Protein AF-A0A3D3L3N2-F1 (afdb_monomer)

F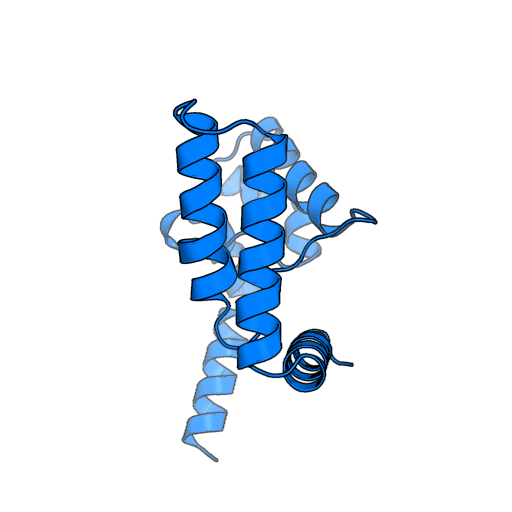oldseek 3Di:
DVVVVVVVVVVCVCPDPVNLLQLCLDVVSVDPDDDPVNLVCLVSNVVSPDDSVRSCVRSVVVVCQVPDPPNDDQQQFPPSCCLPVNQLVVLVVCCVVVVDPPVVSVVSSVVSVVVVCVVCPVVRSVVRRVVVVVD

Solvent-accessible surface area (backbone atoms only — not comparable to full-atom values): 7722 Å² total; per-residue (Å²): 107,73,69,60,52,53,50,49,53,50,53,51,54,55,62,31,72,79,48,35,62,53,42,45,54,39,78,91,66,70,41,68,82,86,51,76,67,61,70,70,42,62,64,63,41,40,76,60,69,40,50,68,68,56,43,52,50,55,44,47,52,52,53,51,49,74,67,37,97,78,58,80,72,82,77,61,35,91,66,38,63,51,48,48,71,45,38,38,48,50,36,52,49,36,33,75,72,63,78,42,51,71,68,56,29,53,51,52,35,51,52,48,43,50,52,56,36,58,77,66,33,56,70,54,43,53,51,43,37,37,48,75,74,75,94

Mean predicted aligned error: 4.19 Å

Secondary structure (DSSP, 8-state):
-HHHHHHHHHHHHHHSHHHHHHHTT-GGG-----SHHHHH-HHHHHHTT--HHHHHHHHHHHHHHHT-TT------STTHHIIIIIIIHHHHHHHHTTSS-HHHHHHHHHHHHHHHHHHH-HHHHHHHHHHHTT-

Sequence (135 aa):
ARVKDAAYDFFSYMAQAKQSNVDVTIGITGMNPYRVSQFEKLSNWTNAGFSKASAENYLGAIKASLNSPNMILDLRVPKNQRYQQVVLDTEVHRFLSGEISKQEAMQRIEDGWEEVTEEMGRDGQLNAYRNTLGY

pLDDT: mean 95.26, std 4.06, range [69.88, 98.81]

Structure (mmCIF, N/CA/C/O backbone):
data_AF-A0A3D3L3N2-F1
#
_entry.id   AF-A0A3D3L3N2-F1
#
loop_
_atom_site.group_PDB
_atom_site.id
_atom_site.type_symbol
_atom_site.label_atom_id
_atom_site.label_alt_id
_atom_site.label_comp_id
_atom_site.label_asym_id
_atom_site.label_entity_id
_atom_site.label_seq_id
_atom_site.pdbx_PDB_ins_code
_atom_site.Cartn_x
_atom_site.Cartn_y
_atom_site.Cartn_z
_atom_site.occupancy
_atom_site.B_iso_or_equiv
_atom_site.auth_seq_id
_atom_site.auth_comp_id
_atom_site.auth_asym_id
_atom_site.auth_atom_id
_atom_site.pdbx_PDB_model_num
ATOM 1 N N . ALA A 1 1 ? -8.575 -22.809 -19.978 1.00 81.00 1 ALA A N 1
ATOM 2 C CA . ALA A 1 1 ? -7.102 -22.882 -19.976 1.00 81.00 1 ALA A CA 1
ATOM 3 C C . ALA A 1 1 ? -6.532 -21.717 -20.778 1.00 81.00 1 ALA A C 1
ATOM 5 O O . ALA A 1 1 ? -6.290 -20.691 -20.168 1.00 81.00 1 ALA A O 1
ATOM 6 N N . ARG A 1 2 ? -6.548 -21.764 -22.119 1.00 92.31 2 ARG A N 1
ATOM 7 C CA . ARG A 1 2 ? -5.904 -20.783 -23.022 1.00 92.31 2 ARG A CA 1
ATOM 8 C C . ARG A 1 2 ? -6.026 -19.287 -22.675 1.00 92.31 2 ARG A C 1
ATOM 10 O O . ARG A 1 2 ? -5.042 -18.572 -22.784 1.00 92.31 2 ARG A O 1
ATOM 17 N N . VAL A 1 3 ? -7.204 -18.799 -22.270 1.00 96.44 3 VAL A N 1
ATOM 18 C CA . VAL A 1 3 ? -7.384 -17.380 -21.881 1.00 96.44 3 VAL A CA 1
ATOM 19 C C . VAL A 1 3 ? -6.680 -17.053 -20.558 1.00 96.44 3 VAL A C 1
ATOM 21 O O . VAL A 1 3 ? -6.085 -15.990 -20.431 1.00 96.44 3 VAL A O 1
ATOM 24 N N . LYS A 1 4 ? -6.719 -17.972 -19.583 1.00 96.94 4 LYS A N 1
ATOM 25 C CA . LYS A 1 4 ? -6.012 -17.818 -18.302 1.00 96.94 4 LYS A CA 1
ATOM 26 C C . LYS A 1 4 ? -4.499 -17.864 -18.510 1.00 96.94 4 LYS A C 1
ATOM 28 O O . LYS A 1 4 ? -3.796 -17.049 -17.927 1.00 96.94 4 LYS A O 1
ATOM 33 N N . ASP A 1 5 ? -4.034 -18.758 -19.379 1.00 97.25 5 ASP A N 1
ATOM 34 C CA . ASP A 1 5 ? -2.611 -18.906 -19.697 1.00 97.25 5 ASP A CA 1
ATOM 35 C C . ASP A 1 5 ? -2.082 -17.641 -20.389 1.00 97.25 5 ASP A C 1
ATOM 37 O O . ASP A 1 5 ? -1.110 -17.049 -19.936 1.00 97.25 5 ASP A O 1
ATOM 41 N N . ALA A 1 6 ? -2.804 -17.131 -21.394 1.00 97.94 6 ALA A N 1
ATOM 42 C CA . ALA A 1 6 ? -2.445 -15.878 -22.059 1.00 97.94 6 ALA A CA 1
ATOM 43 C C . ALA A 1 6 ? -2.437 -14.669 -21.103 1.00 97.94 6 ALA A C 1
ATOM 45 O O . ALA A 1 6 ? -1.575 -13.799 -21.215 1.00 97.94 6 ALA A O 1
ATOM 46 N N . ALA A 1 7 ? -3.378 -14.606 -20.153 1.00 97.69 7 ALA A N 1
ATOM 47 C CA . ALA A 1 7 ? -3.396 -13.553 -19.138 1.00 97.69 7 ALA A CA 1
ATOM 48 C C . ALA A 1 7 ? -2.182 -13.648 -18.201 1.00 97.69 7 ALA A C 1
ATOM 50 O O . ALA A 1 7 ? -1.542 -12.635 -17.920 1.00 97.69 7 ALA A O 1
ATOM 51 N N . TYR A 1 8 ? -1.837 -14.859 -17.753 1.00 97.19 8 TYR A N 1
ATOM 52 C CA . TYR A 1 8 ? -0.646 -15.086 -16.940 1.00 97.19 8 TYR A CA 1
ATOM 53 C C . TYR A 1 8 ? 0.633 -14.701 -17.690 1.00 97.19 8 TYR A C 1
ATOM 55 O O . TYR A 1 8 ? 1.459 -13.973 -17.142 1.00 97.19 8 TYR A O 1
ATOM 63 N N . ASP A 1 9 ? 0.770 -15.118 -18.950 1.00 97.81 9 ASP A N 1
ATOM 64 C CA . ASP A 1 9 ? 1.926 -14.789 -19.787 1.00 97.81 9 ASP A CA 1
ATOM 65 C C . ASP A 1 9 ? 2.089 -13.276 -19.947 1.00 97.81 9 ASP A C 1
ATOM 67 O O . ASP A 1 9 ? 3.196 -12.748 -19.813 1.00 97.81 9 ASP A O 1
ATOM 71 N N . PHE A 1 10 ? 0.985 -12.558 -20.164 1.00 97.31 10 PHE A N 1
ATOM 72 C CA . PHE A 1 10 ? 0.998 -11.103 -20.263 1.00 97.31 10 PHE A CA 1
ATOM 73 C C . PHE A 1 10 ? 1.421 -10.430 -18.950 1.00 97.31 10 PHE A C 1
ATOM 75 O O . PHE A 1 10 ? 2.322 -9.589 -18.956 1.00 97.31 10 PHE A O 1
ATOM 82 N N . PHE A 1 11 ? 0.830 -10.809 -17.812 1.00 96.31 11 PHE A N 1
ATOM 83 C CA . PHE A 1 11 ? 1.208 -10.233 -16.516 1.00 96.31 11 PHE A CA 1
ATOM 84 C C . PHE A 1 11 ? 2.651 -10.561 -16.140 1.00 96.31 11 PHE A C 1
ATOM 86 O O . PHE A 1 11 ? 3.379 -9.687 -15.669 1.00 96.31 11 PHE A O 1
ATOM 93 N N . SER A 1 12 ? 3.085 -11.795 -16.399 1.00 96.25 12 SER A N 1
ATOM 94 C CA . SER A 1 12 ? 4.470 -12.217 -16.220 1.00 96.25 12 SER A CA 1
ATOM 95 C C . SER A 1 12 ? 5.410 -11.348 -17.048 1.00 96.25 12 SER A C 1
ATOM 97 O O . SER A 1 12 ? 6.378 -10.825 -16.497 1.00 96.25 12 SER A O 1
ATOM 99 N N . TYR A 1 13 ? 5.109 -11.143 -18.337 1.00 96.88 13 TYR A N 1
ATOM 100 C CA . TYR A 1 13 ? 5.887 -10.289 -19.233 1.00 96.88 13 TYR A CA 1
ATOM 101 C C . TYR A 1 13 ? 6.001 -8.854 -18.708 1.00 96.88 13 TYR A C 1
ATOM 103 O O . TYR A 1 13 ? 7.113 -8.340 -18.597 1.00 96.88 13 TYR A O 1
ATOM 111 N N . MET A 1 14 ? 4.879 -8.229 -18.339 1.00 95.00 14 MET A N 1
ATOM 112 C CA . MET A 1 14 ? 4.866 -6.862 -17.802 1.00 95.00 14 MET A CA 1
ATOM 113 C C . MET A 1 14 ? 5.669 -6.751 -16.503 1.00 95.00 14 MET A C 1
ATOM 115 O O . MET A 1 14 ? 6.386 -5.779 -16.283 1.00 95.00 14 MET A O 1
ATOM 119 N N . ALA A 1 15 ? 5.615 -7.778 -15.6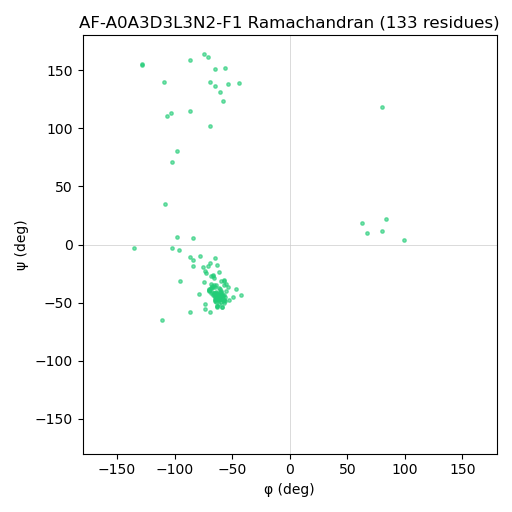54 1.00 94.31 15 ALA A N 1
ATOM 120 C CA . ALA A 1 15 ? 6.355 -7.788 -14.404 1.00 94.31 15 ALA A CA 1
ATOM 121 C C . ALA A 1 15 ? 7.861 -8.044 -14.590 1.00 94.31 15 ALA A C 1
ATOM 123 O O . ALA A 1 15 ? 8.620 -7.747 -13.665 1.00 94.31 15 ALA A O 1
ATOM 124 N N . GLN A 1 16 ? 8.335 -8.599 -15.715 1.00 96.38 16 GLN A N 1
ATOM 125 C CA . GLN A 1 16 ? 9.750 -8.967 -15.892 1.00 96.38 16 GLN A CA 1
ATOM 126 C C . GLN A 1 16 ? 10.697 -7.782 -15.668 1.00 96.38 16 GLN A C 1
ATOM 128 O O . GLN A 1 16 ? 10.350 -6.623 -15.891 1.00 96.38 16 GLN A O 1
ATOM 133 N N . ALA A 1 17 ? 11.933 -8.066 -15.240 1.00 95.25 17 ALA A N 1
ATOM 134 C CA . ALA A 1 17 ? 12.912 -7.042 -14.857 1.00 95.25 17 ALA A CA 1
ATOM 135 C C . ALA A 1 17 ? 13.135 -5.973 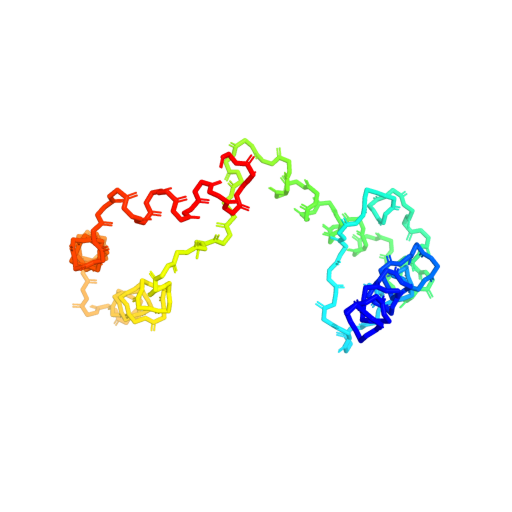-15.944 1.00 95.25 17 ALA A C 1
ATOM 137 O O . ALA A 1 17 ? 13.321 -4.801 -15.632 1.00 95.25 17 ALA A O 1
ATOM 138 N N . LYS A 1 18 ? 13.106 -6.363 -17.222 1.00 95.12 18 LYS A N 1
ATOM 139 C CA . LYS A 1 18 ? 13.30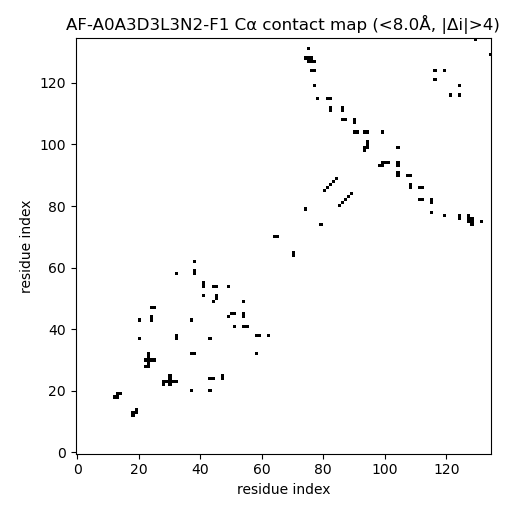5 -5.440 -18.344 1.00 95.12 18 LYS A CA 1
ATOM 140 C C . LYS A 1 18 ? 12.182 -4.400 -18.445 1.00 95.12 18 LYS A C 1
ATOM 142 O O . LYS A 1 18 ? 12.488 -3.226 -18.603 1.00 95.12 18 LYS A O 1
ATOM 147 N N . GLN A 1 19 ? 10.925 -4.827 -18.357 1.00 95.88 19 GLN A N 1
ATOM 148 C CA . GLN A 1 19 ? 9.741 -3.967 -18.436 1.00 95.88 19 GLN A CA 1
ATOM 149 C C . GLN A 1 19 ? 9.596 -3.160 -17.145 1.00 95.88 19 GLN A C 1
ATOM 151 O O . GLN A 1 19 ? 9.670 -1.935 -17.155 1.00 95.88 19 GLN A O 1
ATOM 156 N N . SER A 1 20 ? 9.553 -3.862 -16.015 1.00 96.19 20 SER A N 1
ATOM 157 C CA . SER A 1 20 ? 9.350 -3.260 -14.699 1.00 96.19 20 SER A CA 1
ATOM 158 C C . SER A 1 20 ? 10.371 -2.191 -14.315 1.00 96.19 20 SER A C 1
ATOM 160 O O . SER A 1 20 ? 10.001 -1.234 -13.647 1.00 96.19 20 SER A O 1
ATOM 162 N N . ASN A 1 21 ? 11.646 -2.316 -14.707 1.00 96.44 21 ASN A N 1
ATOM 163 C CA . ASN A 1 21 ? 12.643 -1.279 -14.409 1.00 96.44 21 ASN A CA 1
ATOM 164 C C . ASN A 1 21 ? 12.396 0.026 -15.172 1.00 96.44 21 ASN A C 1
ATOM 166 O O . ASN A 1 21 ? 12.788 1.077 -14.674 1.00 96.44 21 ASN A O 1
ATOM 170 N N . VAL A 1 22 ? 11.751 -0.030 -16.339 1.00 94.94 22 VAL A N 1
ATOM 171 C CA . VAL A 1 22 ? 11.298 1.173 -17.045 1.00 94.94 22 VAL A CA 1
ATOM 172 C C . VAL A 1 22 ? 10.093 1.752 -16.305 1.00 94.94 22 VAL A C 1
ATOM 174 O O . VAL A 1 22 ? 10.117 2.914 -15.901 1.00 94.94 22 VAL A O 1
ATOM 177 N N . ASP A 1 23 ? 9.088 0.919 -16.033 1.00 95.38 23 ASP A N 1
ATOM 178 C CA . ASP A 1 23 ? 7.803 1.362 -15.488 1.00 95.38 23 ASP A CA 1
ATOM 179 C C . ASP A 1 23 ? 7.920 2.061 -14.129 1.00 95.38 23 ASP A C 1
ATOM 181 O O . ASP A 1 23 ? 7.323 3.120 -13.940 1.00 95.38 23 ASP A O 1
ATOM 185 N N . VAL A 1 24 ? 8.730 1.531 -13.202 1.00 95.88 24 VAL A N 1
ATOM 186 C CA . VAL A 1 24 ? 8.889 2.108 -11.847 1.00 95.88 24 VAL A CA 1
ATOM 187 C C . VAL A 1 24 ? 9.528 3.497 -11.831 1.00 95.88 24 VAL A C 1
ATOM 189 O O . VAL A 1 24 ? 9.533 4.164 -10.802 1.00 95.88 24 VAL A O 1
ATOM 192 N N . THR A 1 25 ? 10.090 3.938 -12.956 1.00 94.31 25 THR A N 1
ATOM 193 C CA . THR A 1 25 ? 10.714 5.262 -13.079 1.00 94.31 25 THR A CA 1
ATOM 194 C C . THR A 1 25 ? 9.839 6.282 -13.804 1.00 94.31 25 THR A C 1
ATOM 196 O O . THR A 1 25 ? 10.204 7.451 -13.905 1.00 94.31 25 THR A O 1
ATOM 199 N N . ILE A 1 26 ? 8.666 5.864 -14.283 1.00 93.25 26 ILE A N 1
ATOM 200 C CA . ILE A 1 26 ? 7.727 6.708 -15.016 1.00 93.25 26 ILE A CA 1
ATOM 201 C C . ILE A 1 26 ? 6.545 7.026 -14.098 1.00 93.25 26 ILE A C 1
ATOM 203 O O . ILE A 1 26 ? 5.718 6.164 -13.825 1.00 93.25 26 ILE A O 1
ATOM 207 N N . GLY A 1 27 ? 6.416 8.282 -13.662 1.00 88.19 27 GLY A N 1
ATOM 208 C CA . GLY A 1 27 ? 5.417 8.670 -12.654 1.00 88.19 27 GLY A CA 1
ATOM 209 C C . GLY A 1 27 ? 3.961 8.307 -12.992 1.00 88.19 27 GLY A C 1
ATOM 210 O O . GLY A 1 27 ? 3.208 7.943 -12.095 1.00 88.19 27 GLY A O 1
ATOM 211 N N . ILE A 1 28 ? 3.564 8.336 -14.274 1.00 92.75 28 ILE A N 1
ATOM 212 C CA . ILE A 1 28 ? 2.186 8.003 -14.688 1.00 92.75 28 ILE A CA 1
ATOM 213 C C . ILE A 1 28 ? 1.839 6.512 -14.526 1.00 92.75 28 ILE A C 1
ATOM 215 O O . ILE A 1 28 ? 0.663 6.164 -14.525 1.00 92.75 28 ILE A O 1
ATOM 219 N N . THR A 1 29 ? 2.826 5.623 -14.365 1.00 93.38 29 THR A N 1
ATOM 220 C CA . THR A 1 29 ? 2.548 4.195 -14.129 1.00 93.38 29 THR A CA 1
ATOM 221 C C . THR A 1 29 ? 2.027 3.939 -12.717 1.00 93.38 29 THR A C 1
ATOM 223 O O . THR A 1 29 ? 1.385 2.919 -12.486 1.00 93.38 29 THR A O 1
ATOM 226 N N . GLY A 1 30 ? 2.315 4.838 -11.766 1.00 91.25 30 GLY A N 1
ATOM 227 C CA . GLY A 1 30 ? 1.988 4.660 -10.350 1.00 91.25 30 GLY A CA 1
ATOM 228 C C . GLY A 1 30 ? 2.763 3.528 -9.661 1.00 91.25 30 GLY A C 1
ATOM 229 O O . GLY A 1 30 ? 2.431 3.162 -8.535 1.00 91.25 30 GLY A O 1
ATOM 230 N N . MET A 1 31 ? 3.780 2.954 -10.312 1.00 93.19 31 MET A N 1
ATOM 231 C CA . MET A 1 31 ? 4.527 1.815 -9.783 1.00 93.19 31 MET A CA 1
ATOM 232 C C . MET A 1 31 ? 5.673 2.285 -8.881 1.00 93.19 31 MET A C 1
ATOM 234 O O . MET A 1 31 ? 6.648 2.868 -9.345 1.00 93.19 31 MET A O 1
ATOM 238 N N . ASN A 1 32 ? 5.590 1.965 -7.592 1.00 93.62 32 ASN A N 1
ATOM 239 C CA . ASN A 1 32 ? 6.720 2.072 -6.663 1.00 93.62 32 ASN A CA 1
ATOM 240 C C . ASN A 1 32 ? 7.740 0.941 -6.908 1.00 93.62 32 ASN A C 1
ATOM 242 O O . ASN A 1 32 ? 7.389 -0.056 -7.535 1.00 93.62 32 ASN A O 1
ATOM 246 N N . PRO A 1 33 ? 8.988 1.019 -6.412 1.00 95.00 33 PRO A N 1
ATOM 247 C CA . PRO A 1 33 ? 9.904 -0.119 -6.438 1.00 95.00 33 PRO A CA 1
ATOM 248 C C . PRO A 1 33 ? 9.345 -1.305 -5.640 1.00 95.00 33 PRO A C 1
ATOM 250 O O . PRO A 1 33 ? 8.938 -1.165 -4.489 1.00 95.00 33 PRO A O 1
ATOM 253 N N . TYR A 1 34 ? 9.374 -2.489 -6.246 1.00 92.56 34 TYR A N 1
ATOM 254 C CA . TYR A 1 34 ? 8.853 -3.736 -5.673 1.00 92.56 34 TYR A CA 1
ATOM 255 C C . TYR A 1 34 ? 9.800 -4.933 -5.855 1.00 92.56 34 TYR A C 1
ATOM 257 O O . TYR A 1 34 ? 9.525 -6.029 -5.370 1.00 92.56 34 TYR A O 1
ATOM 265 N N . ARG A 1 35 ? 10.934 -4.756 -6.547 1.00 93.56 35 ARG A N 1
ATOM 266 C CA . ARG A 1 35 ? 11.996 -5.766 -6.684 1.00 93.56 35 ARG A CA 1
ATOM 267 C C . ARG A 1 35 ? 13.220 -5.343 -5.889 1.00 93.56 35 ARG A C 1
ATOM 269 O O . ARG A 1 35 ? 13.632 -4.194 -5.987 1.00 93.56 35 ARG A O 1
ATOM 276 N N . VAL A 1 36 ? 13.885 -6.286 -5.218 1.00 92.31 36 VAL A N 1
ATOM 277 C CA . VAL A 1 36 ? 15.139 -6.025 -4.476 1.00 92.31 36 VAL A CA 1
ATOM 278 C C . VAL A 1 36 ? 16.158 -5.264 -5.336 1.00 92.31 36 VAL A C 1
ATOM 280 O O . VAL A 1 36 ? 16.672 -4.230 -4.921 1.00 92.31 36 VAL A O 1
ATOM 283 N N . SER A 1 37 ? 16.348 -5.685 -6.591 1.00 93.38 37 SER A N 1
ATOM 284 C CA . SER A 1 37 ? 17.293 -5.053 -7.521 1.00 93.38 37 SER A CA 1
ATOM 285 C C . SER A 1 37 ? 16.988 -3.584 -7.848 1.00 93.38 37 SER A C 1
ATOM 287 O O . SER A 1 37 ? 17.892 -2.854 -8.251 1.00 93.38 37 SER A O 1
ATOM 289 N N . GLN A 1 38 ? 15.732 -3.140 -7.711 1.00 95.44 38 GLN A N 1
ATOM 290 C CA . GLN A 1 38 ? 15.341 -1.742 -7.947 1.00 95.44 38 GLN A CA 1
ATOM 291 C C . GLN A 1 38 ? 15.828 -0.818 -6.826 1.00 95.44 38 GLN A C 1
ATOM 293 O O . GLN A 1 38 ? 16.059 0.361 -7.077 1.00 95.44 38 GLN A O 1
ATOM 298 N N . PHE A 1 39 ? 16.045 -1.356 -5.623 1.00 94.88 39 PHE A N 1
ATOM 299 C CA . PHE A 1 39 ? 16.610 -0.624 -4.487 1.00 94.88 39 PHE A CA 1
ATOM 300 C C . PHE A 1 39 ? 18.143 -0.569 -4.508 1.00 94.88 39 PHE A C 1
ATOM 302 O O . PHE A 1 39 ? 18.735 0.252 -3.815 1.00 94.88 39 PHE A O 1
ATOM 309 N N . GLU A 1 40 ? 18.797 -1.445 -5.273 1.00 90.56 40 GLU A N 1
ATOM 310 C CA . GLU A 1 40 ? 20.263 -1.557 -5.324 1.00 90.56 40 GLU A CA 1
ATOM 311 C C . GLU A 1 40 ? 20.876 -0.757 -6.480 1.00 90.56 40 GLU A C 1
ATOM 313 O O . GLU A 1 40 ? 21.996 -0.256 -6.382 1.00 90.56 40 GLU A O 1
ATOM 318 N N . LYS A 1 41 ? 20.146 -0.617 -7.594 1.00 90.38 41 LYS A N 1
ATOM 319 C CA . LYS A 1 41 ? 20.629 0.049 -8.810 1.00 90.38 41 LYS A CA 1
ATOM 320 C C . LYS A 1 41 ? 20.154 1.495 -8.886 1.00 90.38 41 LYS A C 1
ATOM 322 O O . LYS A 1 41 ? 19.233 1.819 -9.634 1.00 90.38 41 LYS A O 1
ATOM 327 N N . LEU A 1 42 ? 20.838 2.381 -8.163 1.00 94.00 42 LEU A N 1
ATOM 328 C CA . LEU A 1 42 ? 20.522 3.815 -8.149 1.00 94.00 42 LEU A CA 1
ATOM 329 C C . LEU A 1 42 ? 20.549 4.454 -9.549 1.00 94.00 42 LEU A C 1
ATOM 331 O O . LEU A 1 42 ? 19.775 5.367 -9.827 1.00 94.00 42 LEU A O 1
ATOM 335 N N . SER A 1 43 ? 21.392 3.930 -10.446 1.00 95.56 43 SER A N 1
ATOM 336 C CA . SER A 1 43 ? 21.527 4.419 -11.821 1.00 95.56 43 SER A CA 1
ATOM 337 C C . SER A 1 43 ? 20.220 4.394 -12.612 1.00 95.56 43 SER A C 1
ATOM 339 O O . SER A 1 43 ? 20.009 5.271 -13.444 1.00 95.56 43 SER A O 1
ATOM 341 N N . ASN A 1 44 ? 19.320 3.441 -12.339 1.00 95.75 44 ASN A N 1
ATOM 342 C CA . ASN A 1 44 ? 18.016 3.384 -13.002 1.00 95.75 44 ASN A CA 1
ATOM 343 C C . ASN A 1 44 ? 17.206 4.666 -12.742 1.00 95.75 44 ASN A C 1
ATOM 345 O O . ASN A 1 44 ? 16.615 5.238 -13.650 1.00 95.75 44 ASN A O 1
ATOM 349 N N . TRP A 1 45 ? 17.260 5.156 -11.505 1.00 96.19 45 TRP A N 1
ATOM 350 C CA . TRP A 1 45 ? 16.525 6.328 -11.038 1.00 96.19 45 TRP A CA 1
ATOM 351 C C . TRP A 1 45 ? 17.189 7.629 -11.471 1.00 96.19 45 TRP A C 1
ATOM 353 O O . TRP A 1 45 ? 16.513 8.545 -11.935 1.00 96.19 45 TRP A O 1
ATOM 363 N N . THR A 1 46 ? 18.519 7.711 -11.378 1.00 96.81 46 THR A N 1
ATOM 364 C CA . THR A 1 46 ? 19.241 8.917 -11.809 1.00 96.81 46 THR A CA 1
ATOM 365 C C . THR A 1 46 ? 19.146 9.129 -13.316 1.00 96.81 46 THR A C 1
ATOM 367 O O . THR A 1 46 ? 18.996 10.262 -13.762 1.00 96.81 46 THR A O 1
ATOM 370 N N . ASN A 1 47 ? 19.158 8.052 -14.108 1.00 95.94 47 ASN A N 1
ATOM 371 C CA . ASN A 1 47 ? 18.952 8.136 -15.557 1.00 95.94 47 ASN A CA 1
ATOM 372 C C . ASN A 1 47 ? 17.530 8.588 -15.920 1.00 95.94 47 ASN A C 1
ATOM 374 O O . ASN A 1 47 ? 17.334 9.192 -16.970 1.00 95.94 47 ASN A O 1
ATOM 378 N N . ALA A 1 48 ? 16.556 8.333 -15.044 1.00 94.69 48 ALA A N 1
ATOM 379 C CA . ALA A 1 48 ? 15.182 8.807 -15.180 1.00 94.69 48 ALA A CA 1
ATOM 380 C C . ALA A 1 48 ? 14.969 10.244 -14.660 1.00 94.69 48 ALA A C 1
ATOM 382 O O . ALA A 1 48 ? 13.840 10.725 -14.623 1.00 94.69 48 ALA A O 1
ATOM 383 N N . GLY A 1 49 ? 16.038 10.945 -14.263 1.00 94.94 49 GLY A N 1
ATOM 384 C CA . GLY A 1 49 ? 15.992 12.359 -13.878 1.00 94.94 49 GLY A CA 1
ATOM 385 C C . GLY A 1 49 ? 15.935 12.624 -12.375 1.00 94.94 49 GLY A C 1
ATOM 386 O O . GLY A 1 49 ? 15.871 13.784 -11.969 1.00 94.94 49 GLY A O 1
ATOM 387 N N . PHE A 1 50 ? 16.003 11.594 -11.525 1.00 95.56 50 PHE A N 1
ATOM 388 C CA . PHE A 1 50 ? 16.151 11.818 -10.089 1.00 95.56 50 PHE A CA 1
ATOM 389 C C . PHE A 1 50 ? 17.544 12.378 -9.789 1.00 95.56 50 PHE A C 1
ATOM 391 O O . PHE A 1 50 ? 18.555 11.900 -10.308 1.00 95.56 50 PHE A O 1
ATOM 398 N N . SER A 1 51 ? 17.624 13.336 -8.864 1.00 97.50 51 SER A N 1
ATOM 399 C CA . SER A 1 51 ? 18.911 13.629 -8.234 1.00 97.50 51 SER A CA 1
ATOM 400 C C . SER A 1 51 ? 19.368 12.411 -7.424 1.00 97.50 51 SER A C 1
ATOM 402 O O . SER A 1 51 ? 18.540 11.662 -6.896 1.00 97.50 51 SER A O 1
ATOM 404 N N . LYS A 1 52 ? 20.686 12.226 -7.277 1.00 97.00 52 LYS A N 1
ATOM 405 C CA . LYS A 1 52 ? 21.241 11.145 -6.450 1.00 97.00 52 LYS A CA 1
ATOM 406 C C . LYS A 1 52 ? 20.646 11.159 -5.035 1.00 97.00 52 LYS A C 1
ATOM 408 O O . LYS A 1 52 ? 20.163 10.134 -4.570 1.00 97.00 52 LYS A O 1
ATOM 413 N N . ALA A 1 53 ? 20.612 12.335 -4.404 1.00 97.88 53 ALA A N 1
ATOM 414 C CA . ALA A 1 53 ? 20.078 12.509 -3.056 1.00 97.88 53 ALA A CA 1
ATOM 415 C C . ALA A 1 53 ? 18.579 12.169 -2.972 1.00 97.88 53 ALA A C 1
ATOM 417 O O . ALA A 1 53 ? 18.148 11.503 -2.033 1.00 97.88 53 ALA A O 1
ATOM 418 N N . SER A 1 54 ? 17.783 12.577 -3.967 1.00 96.19 54 SER A N 1
ATOM 419 C CA . SER A 1 54 ? 16.352 12.250 -4.028 1.00 96.19 54 SER A CA 1
ATOM 420 C C . SER A 1 54 ? 16.122 10.750 -4.194 1.00 96.19 54 SER A C 1
ATOM 422 O O . SER A 1 54 ? 15.256 10.193 -3.526 1.00 96.19 54 SER A O 1
ATOM 424 N N . ALA A 1 55 ? 16.901 10.088 -5.053 1.00 96.31 55 ALA A N 1
ATOM 425 C CA . ALA A 1 55 ? 16.796 8.649 -5.262 1.00 96.31 55 ALA A CA 1
ATOM 426 C C . ALA A 1 55 ? 17.212 7.861 -4.006 1.00 96.31 55 ALA A C 1
ATOM 428 O O . ALA A 1 55 ? 16.506 6.942 -3.603 1.00 96.31 55 ALA A O 1
ATOM 429 N N . GLU A 1 56 ? 18.302 8.250 -3.337 1.00 96.88 56 GLU A N 1
ATOM 430 C CA . GLU A 1 56 ? 18.729 7.632 -2.073 1.00 96.88 56 GLU A CA 1
ATOM 431 C C . GLU A 1 56 ? 17.678 7.802 -0.972 1.00 96.88 56 GLU A C 1
ATOM 433 O O . GLU A 1 56 ? 17.360 6.838 -0.276 1.00 96.88 56 GLU A O 1
ATOM 438 N N . ASN A 1 57 ? 17.095 8.997 -0.846 1.00 97.00 57 ASN A N 1
ATOM 439 C CA . ASN A 1 57 ? 16.041 9.265 0.128 1.00 97.00 57 ASN A CA 1
ATOM 440 C C . ASN A 1 57 ? 14.782 8.426 -0.149 1.00 97.00 57 ASN A C 1
ATOM 442 O O . ASN A 1 57 ? 14.325 7.698 0.731 1.00 97.00 57 ASN A O 1
ATOM 446 N N . TYR A 1 58 ? 14.266 8.473 -1.379 1.00 95.19 58 TYR A N 1
ATOM 447 C CA . TYR A 1 58 ? 13.041 7.776 -1.775 1.00 95.19 58 TYR A CA 1
ATOM 448 C C . TYR A 1 58 ? 13.163 6.252 -1.626 1.00 95.19 58 TYR A C 1
ATOM 450 O O . TYR A 1 58 ? 12.342 5.615 -0.962 1.00 95.19 58 TYR A O 1
ATOM 458 N N . LEU A 1 59 ? 14.223 5.658 -2.185 1.00 96.38 59 LEU A N 1
ATOM 459 C CA . LEU A 1 59 ? 14.446 4.212 -2.103 1.00 96.38 59 LEU A CA 1
ATOM 460 C C . LEU A 1 59 ? 14.783 3.770 -0.682 1.00 96.38 59 LEU A C 1
ATOM 462 O O . LEU A 1 59 ? 14.339 2.706 -0.252 1.00 96.38 59 LEU A O 1
ATOM 466 N N . GLY A 1 60 ? 15.548 4.585 0.048 1.00 95.75 60 GLY A N 1
ATOM 467 C CA . GLY A 1 60 ? 15.887 4.339 1.443 1.00 95.75 60 GLY A CA 1
ATOM 468 C C . GLY A 1 60 ? 14.649 4.296 2.334 1.00 95.75 60 GLY A C 1
ATOM 469 O O . GLY A 1 60 ? 14.502 3.355 3.111 1.00 95.75 60 GLY A O 1
ATOM 470 N N . ALA A 1 61 ? 13.730 5.254 2.181 1.00 94.69 61 ALA A N 1
ATOM 471 C CA . ALA A 1 61 ? 12.492 5.317 2.954 1.00 94.69 61 ALA A CA 1
ATOM 472 C C . ALA A 1 61 ? 11.597 4.091 2.712 1.00 94.69 61 ALA A C 1
ATOM 474 O O . ALA A 1 61 ? 11.159 3.447 3.667 1.00 94.69 61 ALA A O 1
ATOM 475 N N . ILE A 1 62 ? 11.384 3.713 1.446 1.00 94.12 62 ILE A N 1
ATOM 476 C CA . ILE A 1 62 ? 10.586 2.525 1.110 1.00 94.12 62 ILE A CA 1
ATOM 477 C C . ILE A 1 62 ? 11.265 1.258 1.637 1.00 94.12 62 ILE A C 1
ATOM 479 O O . ILE A 1 62 ? 10.618 0.432 2.279 1.00 94.12 62 ILE A O 1
ATOM 483 N N . LYS A 1 63 ? 12.579 1.106 1.428 1.00 93.56 63 LYS A N 1
ATOM 484 C CA . LYS A 1 63 ? 13.326 -0.057 1.922 1.00 93.56 63 LYS A CA 1
ATOM 485 C C . LYS A 1 63 ? 13.265 -0.162 3.446 1.00 93.56 63 LYS A C 1
ATOM 487 O O . LYS A 1 63 ? 13.113 -1.267 3.960 1.00 93.56 63 LYS A O 1
ATOM 492 N N . ALA A 1 64 ? 13.376 0.950 4.167 1.00 93.38 64 ALA A N 1
ATOM 493 C CA . ALA A 1 64 ? 13.260 0.968 5.622 1.00 93.38 64 ALA A CA 1
ATOM 494 C C . ALA A 1 64 ? 11.848 0.574 6.084 1.00 93.38 64 ALA A C 1
ATOM 496 O O . ALA A 1 64 ? 11.716 -0.221 7.009 1.00 93.38 64 ALA A O 1
ATOM 497 N N . SER A 1 65 ? 10.805 1.066 5.406 1.00 92.19 65 SER A N 1
ATOM 498 C CA . SER A 1 65 ? 9.411 0.709 5.696 1.00 92.19 65 SER A CA 1
ATOM 499 C C . SER A 1 65 ? 9.148 -0.789 5.498 1.00 92.19 65 SER A C 1
ATOM 501 O O . SER A 1 65 ? 8.636 -1.442 6.406 1.00 92.19 65 SER A O 1
ATOM 503 N N . LEU A 1 66 ? 9.587 -1.356 4.367 1.00 89.75 66 LEU A N 1
ATOM 504 C CA . LEU A 1 66 ? 9.415 -2.780 4.048 1.00 89.75 66 LEU A CA 1
ATOM 505 C C . LEU A 1 66 ? 10.210 -3.719 4.970 1.00 89.75 66 LEU A C 1
ATOM 507 O O . LEU A 1 66 ? 9.819 -4.866 5.151 1.00 89.75 66 LEU A O 1
ATOM 511 N N . ASN A 1 67 ? 11.323 -3.255 5.546 1.00 90.25 67 ASN A N 1
ATOM 512 C CA . ASN A 1 67 ? 12.143 -4.044 6.475 1.00 90.25 67 ASN A CA 1
ATOM 513 C C . ASN A 1 67 ? 11.841 -3.746 7.954 1.00 90.25 67 ASN A C 1
ATOM 515 O O . ASN A 1 67 ? 12.555 -4.228 8.834 1.00 90.25 67 ASN A O 1
ATOM 519 N N . SER A 1 68 ? 10.820 -2.936 8.247 1.00 94.31 68 SER A N 1
ATOM 520 C CA . SER A 1 68 ? 10.432 -2.627 9.622 1.00 94.31 68 SER A CA 1
ATOM 521 C C . SER A 1 68 ? 9.928 -3.888 10.336 1.00 94.31 68 SER A C 1
ATOM 523 O O . SER A 1 68 ? 9.102 -4.608 9.771 1.00 94.31 68 SER A O 1
ATOM 525 N N . PRO A 1 69 ? 10.319 -4.138 11.603 1.00 93.00 69 PRO A N 1
ATOM 526 C CA . PRO A 1 69 ? 9.719 -5.212 12.400 1.00 93.00 69 PRO A CA 1
ATOM 527 C C . PRO A 1 69 ? 8.220 -4.982 12.660 1.00 93.00 69 PRO A C 1
ATOM 529 O O . PRO A 1 69 ? 7.508 -5.921 12.996 1.00 93.00 69 PRO A O 1
ATOM 532 N N . ASN A 1 70 ? 7.742 -3.747 12.471 1.00 89.75 70 ASN A N 1
ATOM 533 C CA . ASN A 1 70 ? 6.341 -3.348 12.586 1.00 89.75 70 ASN A CA 1
ATOM 534 C C . ASN A 1 70 ? 5.733 -3.041 11.206 1.00 89.75 70 ASN A C 1
ATOM 536 O O . ASN A 1 70 ? 4.973 -2.084 11.072 1.00 89.75 70 ASN A O 1
ATOM 540 N N . MET A 1 71 ? 6.126 -3.764 10.152 1.00 88.31 71 MET A N 1
ATOM 541 C CA . MET A 1 71 ? 5.542 -3.581 8.821 1.00 88.31 71 MET A CA 1
ATOM 542 C C . MET A 1 71 ? 4.024 -3.814 8.871 1.00 88.31 71 MET A C 1
ATOM 544 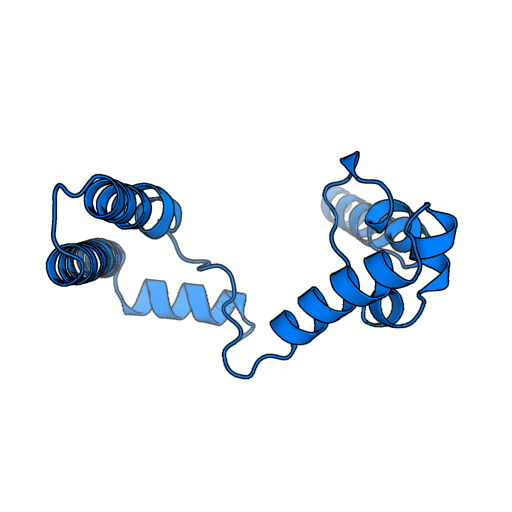O O . MET A 1 71 ? 3.566 -4.888 9.257 1.00 88.31 71 MET A O 1
ATOM 548 N N . ILE A 1 72 ? 3.253 -2.811 8.448 1.00 82.56 72 ILE A N 1
ATOM 549 C CA . ILE A 1 72 ? 1.794 -2.889 8.336 1.00 82.56 72 ILE A CA 1
ATOM 550 C C . ILE A 1 72 ? 1.459 -3.067 6.858 1.00 82.56 72 ILE A C 1
ATOM 552 O O . ILE A 1 72 ? 1.720 -2.182 6.046 1.00 82.56 72 ILE A O 1
ATOM 556 N N . LEU A 1 73 ? 0.916 -4.231 6.511 1.00 84.56 73 LEU A N 1
ATOM 557 C CA . LEU A 1 73 ? 0.366 -4.488 5.183 1.00 84.56 73 LEU A CA 1
ATOM 558 C C . LEU A 1 73 ? -1.092 -4.029 5.130 1.00 84.56 73 LEU A C 1
ATOM 560 O O . LEU A 1 73 ? -1.755 -3.939 6.164 1.00 84.56 73 LEU A O 1
ATOM 564 N N . ASP A 1 74 ? -1.600 -3.783 3.921 1.00 87.69 74 ASP A N 1
ATOM 565 C CA . ASP A 1 74 ? -3.012 -3.448 3.737 1.00 87.69 74 ASP A CA 1
ATOM 566 C C . ASP A 1 74 ? -3.913 -4.505 4.386 1.00 87.69 74 ASP A C 1
ATOM 568 O O . ASP A 1 74 ? -3.695 -5.713 4.234 1.00 87.69 74 ASP A O 1
ATOM 572 N N . LEU A 1 75 ? -4.972 -4.051 5.055 1.00 91.75 75 LEU A N 1
ATOM 573 C CA . LEU A 1 75 ? -5.979 -4.932 5.629 1.00 91.75 75 LEU A CA 1
ATOM 574 C C . LEU A 1 75 ? -6.788 -5.597 4.502 1.00 91.75 75 LEU A C 1
ATOM 576 O O . LEU A 1 75 ? -7.668 -4.994 3.893 1.00 91.75 75 LEU A O 1
ATOM 580 N N . ARG A 1 76 ? -6.494 -6.862 4.195 1.00 93.19 76 ARG A N 1
ATOM 581 C CA . ARG A 1 76 ? -7.143 -7.607 3.102 1.00 93.19 76 ARG A CA 1
ATOM 582 C C . ARG A 1 76 ? -8.199 -8.566 3.632 1.00 93.19 76 ARG A C 1
ATOM 584 O O . ARG A 1 76 ? -8.024 -9.779 3.611 1.00 93.19 76 ARG A O 1
ATOM 591 N N . VAL A 1 77 ? -9.305 -7.999 4.100 1.00 96.12 77 VAL A N 1
ATOM 592 C CA . VAL A 1 77 ? -10.458 -8.752 4.611 1.00 96.12 77 VAL A CA 1
ATOM 593 C C . VAL A 1 77 ? -11.758 -8.293 3.939 1.00 96.12 77 VAL A C 1
ATOM 595 O O . VAL A 1 77 ? -11.840 -7.150 3.468 1.00 96.12 77 VAL A O 1
ATOM 598 N N . PRO A 1 78 ? -12.791 -9.150 3.858 1.00 97.00 78 PRO A N 1
ATOM 599 C CA . PRO A 1 78 ? -14.142 -8.719 3.517 1.00 97.00 78 PRO A CA 1
ATOM 600 C C . PRO A 1 78 ? -14.562 -7.442 4.261 1.00 97.00 78 PRO A C 1
ATOM 602 O O . PRO A 1 78 ? -14.288 -7.278 5.446 1.00 97.00 78 PRO A O 1
ATOM 605 N N . LYS A 1 79 ? -15.240 -6.531 3.553 1.00 97.25 79 LYS A N 1
ATOM 606 C CA . LYS A 1 79 ? -15.657 -5.208 4.060 1.00 97.25 79 LYS A CA 1
ATOM 607 C C . LYS A 1 79 ? -14.514 -4.262 4.460 1.00 97.25 79 LYS A C 1
ATOM 609 O O . LYS A 1 79 ? -14.806 -3.262 5.105 1.00 97.25 79 LYS A O 1
ATOM 614 N N . ASN A 1 80 ? -13.264 -4.471 4.021 1.00 96.62 80 ASN A N 1
ATOM 615 C CA . ASN A 1 80 ? -12.146 -3.541 4.285 1.00 96.62 80 ASN A CA 1
ATOM 616 C C . ASN A 1 80 ? -12.495 -2.058 4.031 1.00 96.62 80 ASN A C 1
ATOM 618 O O . ASN A 1 80 ? -12.123 -1.187 4.811 1.00 96.62 80 ASN A O 1
ATOM 622 N N . GLN A 1 81 ? -13.281 -1.768 2.987 1.00 97.19 81 GLN A N 1
ATOM 623 C CA . GLN A 1 81 ? -13.758 -0.408 2.724 1.00 97.19 81 GLN A CA 1
ATOM 624 C C . GLN A 1 81 ? -14.506 0.202 3.921 1.00 97.19 81 GLN A C 1
ATOM 626 O O . GLN A 1 81 ? -14.305 1.372 4.221 1.00 97.19 81 GLN A O 1
ATOM 631 N N . ARG A 1 82 ? -15.337 -0.572 4.631 1.00 98.06 82 ARG A N 1
ATOM 632 C CA . ARG A 1 82 ? -16.060 -0.086 5.813 1.00 98.06 82 ARG A CA 1
ATOM 633 C C . ARG A 1 82 ? -15.115 0.160 6.989 1.00 98.06 82 ARG A C 1
ATOM 635 O O . ARG A 1 82 ? -15.261 1.181 7.648 1.00 98.06 82 ARG A O 1
ATOM 642 N N . TYR A 1 83 ? -14.128 -0.708 7.212 1.00 98.12 83 TYR A N 1
ATOM 643 C CA . TYR A 1 83 ? -13.106 -0.478 8.242 1.00 98.12 83 TYR A CA 1
ATOM 644 C C . TYR A 1 83 ? -12.345 0.831 7.994 1.00 98.12 83 TYR A C 1
ATOM 646 O O . TYR A 1 83 ? -12.272 1.686 8.873 1.00 98.12 83 TYR A O 1
ATOM 654 N N . GLN A 1 84 ? -11.791 0.988 6.791 1.00 96.88 84 GLN A N 1
ATOM 655 C CA . GLN A 1 84 ? -10.850 2.066 6.478 1.00 96.88 84 GLN A CA 1
ATOM 656 C C . GLN A 1 84 ? -11.573 3.353 6.052 1.00 96.88 84 GLN A C 1
ATOM 658 O O . GLN A 1 84 ? -11.457 4.383 6.699 1.00 96.88 84 GLN A O 1
ATOM 663 N N . GLN A 1 85 ? -12.384 3.294 4.996 1.00 96.81 85 GLN A N 1
ATOM 664 C CA . GLN A 1 85 ? -12.941 4.493 4.354 1.00 96.81 85 GLN A CA 1
ATOM 665 C C . GLN A 1 85 ? -14.243 4.996 4.982 1.00 96.81 85 GLN A C 1
ATOM 667 O O . GLN A 1 85 ? -14.726 6.066 4.622 1.00 96.81 85 GLN A O 1
ATOM 672 N N . VAL A 1 86 ? -14.853 4.215 5.877 1.00 98.19 86 VAL A N 1
ATOM 673 C CA . VAL A 1 86 ? -16.073 4.626 6.583 1.00 98.19 86 VAL A CA 1
ATOM 674 C C . VAL A 1 86 ? -15.767 4.866 8.052 1.00 98.19 86 VAL A C 1
ATOM 676 O O . VAL A 1 86 ? -15.850 6.005 8.487 1.00 98.19 86 VAL A O 1
ATOM 679 N N . VAL A 1 87 ? -15.387 3.836 8.813 1.00 98.62 87 VAL A N 1
ATOM 680 C CA . VAL A 1 87 ? -15.177 3.970 10.264 1.00 98.62 87 VAL A CA 1
ATOM 681 C C . VAL A 1 87 ? -13.945 4.823 10.571 1.00 98.62 87 VAL A C 1
ATOM 683 O O . VAL A 1 87 ? -14.069 5.857 11.226 1.00 98.62 87 VAL A O 1
ATOM 686 N N . LEU A 1 88 ? -12.767 4.422 10.077 1.00 98.31 88 LEU A N 1
ATOM 687 C CA . LEU A 1 88 ? -11.515 5.119 10.378 1.00 98.31 88 LEU A CA 1
ATOM 688 C C . LEU A 1 88 ? -11.529 6.557 9.841 1.00 98.31 88 LEU A C 1
ATOM 690 O O . LEU A 1 88 ? -11.320 7.487 10.617 1.00 98.31 88 LEU A O 1
ATOM 694 N N . ASP A 1 89 ? -11.816 6.747 8.552 1.00 98.25 89 ASP A N 1
ATOM 695 C CA . ASP A 1 89 ? -11.801 8.078 7.933 1.00 98.25 89 ASP A CA 1
ATOM 696 C C . ASP A 1 89 ? -12.790 9.052 8.597 1.00 98.25 89 ASP A C 1
ATOM 698 O O . ASP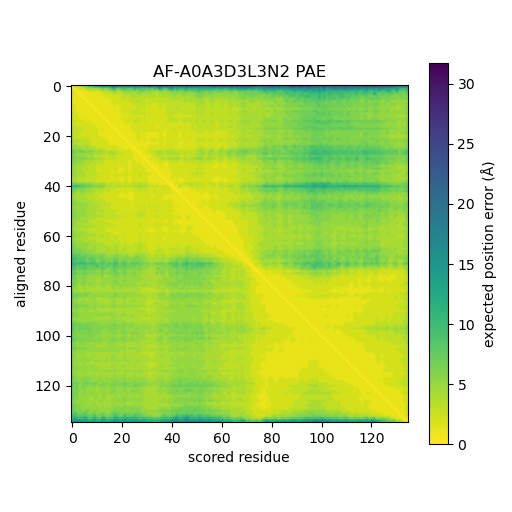 A 1 89 ? -12.443 10.215 8.822 1.00 98.25 89 ASP A O 1
ATOM 702 N N . THR A 1 90 ? -13.993 8.592 8.972 1.00 98.56 90 THR A N 1
ATOM 703 C CA . THR A 1 90 ? -14.991 9.444 9.644 1.00 98.56 90 THR A CA 1
ATOM 704 C C . THR A 1 90 ? -14.485 9.921 10.998 1.00 98.56 90 THR A C 1
ATOM 706 O O . THR A 1 90 ? -14.476 11.121 11.269 1.00 98.56 90 THR A O 1
ATOM 709 N N . GLU A 1 91 ? -14.035 9.010 11.859 1.00 98.75 91 GLU A N 1
ATOM 710 C CA . GLU A 1 91 ? -13.653 9.384 13.222 1.00 98.75 91 GLU A CA 1
ATOM 711 C C . GLU A 1 91 ? -12.313 10.134 13.261 1.00 98.75 91 GLU A C 1
ATOM 713 O O . GLU A 1 91 ? -12.155 11.069 14.049 1.00 98.75 91 GLU A O 1
ATOM 718 N N . VAL A 1 92 ? -11.377 9.831 12.351 1.00 98.56 92 VAL A N 1
ATOM 719 C CA . VAL A 1 92 ? -10.162 10.642 12.164 1.00 98.56 92 VAL A CA 1
ATOM 720 C C . VAL A 1 92 ? -10.523 12.055 11.715 1.00 98.56 92 VAL A C 1
ATOM 722 O O . VAL A 1 92 ? -9.973 13.016 12.252 1.00 98.56 92 VAL A O 1
ATOM 725 N N . HIS A 1 93 ? -11.464 12.218 10.780 1.00 98.62 93 HIS A N 1
ATOM 726 C CA . HIS A 1 93 ? -11.902 13.545 10.347 1.00 98.62 93 HIS A CA 1
ATOM 727 C C . HIS A 1 93 ? -12.490 14.363 11.504 1.00 98.62 93 HIS A C 1
ATOM 729 O O . HIS A 1 93 ? -12.121 15.524 11.684 1.00 98.62 93 HIS A O 1
ATOM 735 N N . ARG A 1 94 ? -13.350 13.753 12.325 1.00 98.69 94 ARG A N 1
ATOM 736 C CA . ARG A 1 94 ? -13.973 14.402 13.493 1.00 98.69 94 ARG A CA 1
ATOM 737 C C . ARG A 1 94 ? -12.963 14.756 14.580 1.00 98.69 94 ARG A C 1
ATOM 739 O O . ARG A 1 94 ? -13.079 15.791 15.232 1.00 98.69 94 ARG A O 1
ATOM 746 N N . PHE A 1 95 ? -11.940 13.926 14.762 1.00 98.75 95 PHE A N 1
ATOM 747 C CA . PHE A 1 95 ? -10.822 14.258 15.638 1.00 98.75 95 PHE A CA 1
ATOM 748 C C . PHE A 1 95 ? -10.027 15.456 15.105 1.00 98.75 95 PHE A C 1
ATOM 750 O O . PHE A 1 95 ? -9.766 16.405 15.844 1.00 98.75 95 PHE A O 1
ATOM 757 N N . LEU A 1 96 ? -9.666 15.442 13.818 1.00 98.56 96 LEU A N 1
ATOM 758 C CA . LEU A 1 96 ? -8.889 16.514 13.190 1.00 98.56 96 LEU A CA 1
ATOM 759 C C . LEU A 1 96 ? -9.651 17.847 13.134 1.00 98.56 96 LEU A C 1
ATOM 761 O O . LEU A 1 96 ? -9.017 18.900 13.174 1.00 98.56 96 LEU A O 1
ATOM 765 N N . SER A 1 97 ? -10.985 17.819 13.070 1.00 98.56 97 SER A N 1
ATOM 766 C CA . SER A 1 97 ? -11.827 19.019 13.154 1.00 98.56 97 SER A CA 1
ATOM 767 C C . SER A 1 97 ? -12.011 19.544 14.586 1.00 98.56 97 SER A C 1
ATOM 769 O O . SER A 1 97 ? -12.516 20.652 14.764 1.00 98.56 97 SER A O 1
ATOM 771 N N . GLY A 1 98 ? -11.591 18.782 15.603 1.00 98.44 98 GLY A N 1
ATOM 772 C CA . GLY A 1 98 ? -11.750 19.119 17.018 1.00 98.44 98 GLY A CA 1
ATOM 773 C C . GLY A 1 98 ? -13.141 18.826 17.590 1.00 98.44 98 GLY A C 1
ATOM 774 O O . GLY A 1 98 ? -13.439 19.274 18.694 1.00 98.44 98 GLY A O 1
ATOM 775 N N . GLU A 1 99 ? -13.990 18.091 16.867 1.00 98.69 99 GLU A N 1
ATOM 776 C CA . GLU A 1 99 ? -15.328 17.707 17.333 1.00 98.69 99 GLU A CA 1
ATOM 777 C C . GLU A 1 99 ? -15.266 16.707 18.497 1.00 98.69 99 GLU A C 1
ATOM 779 O O . GLU A 1 99 ? -16.070 16.782 19.425 1.00 98.69 99 GLU A O 1
ATOM 784 N N . ILE A 1 100 ? -14.304 15.780 18.452 1.00 98.69 100 ILE A N 1
ATOM 785 C CA . ILE A 1 100 ? -14.117 14.733 19.463 1.00 98.69 100 ILE A CA 1
ATOM 786 C C . ILE A 1 100 ? -12.677 14.689 19.968 1.00 98.69 100 ILE A C 1
ATOM 788 O O . ILE A 1 100 ? -11.733 15.090 19.284 1.00 98.69 100 ILE A O 1
ATOM 792 N N . SER A 1 101 ? -12.496 14.171 21.184 1.00 98.75 101 SER A N 1
ATOM 793 C CA . SER A 1 101 ? -11.157 13.965 21.746 1.00 98.75 101 SER A CA 1
ATOM 794 C C . SER A 1 101 ? -10.415 12.820 21.046 1.00 98.75 101 SER A C 1
ATOM 796 O O . SER A 1 101 ? -11.023 11.938 20.442 1.00 98.75 101 SER A O 1
ATOM 798 N N . LYS A 1 102 ? -9.084 12.776 21.185 1.00 98.50 102 LYS A N 1
ATOM 799 C CA . LYS A 1 102 ? -8.271 11.657 20.678 1.00 98.50 102 LYS A CA 1
ATOM 800 C C . LYS A 1 102 ? -8.733 10.312 21.250 1.00 98.50 102 LYS A C 1
ATOM 802 O O . LYS A 1 102 ? -8.827 9.337 20.517 1.00 98.50 102 LYS A O 1
ATOM 807 N N . GLN A 1 103 ? -8.988 10.262 22.557 1.00 98.69 103 GLN A N 1
ATOM 808 C CA . GLN A 1 103 ? -9.436 9.053 23.247 1.00 98.69 103 GLN A CA 1
ATOM 809 C C . GLN A 1 103 ? -10.789 8.584 22.711 1.00 98.69 103 GLN A C 1
ATOM 811 O O . GLN A 1 103 ? -10.968 7.400 22.451 1.00 98.69 103 GLN A O 1
ATOM 816 N N . GLU A 1 104 ? -11.712 9.519 22.498 1.00 98.69 104 GLU A N 1
ATOM 817 C CA . GLU A 1 104 ? -13.027 9.220 21.936 1.00 98.69 104 GLU A CA 1
ATOM 818 C C . GLU A 1 104 ? -12.938 8.723 20.491 1.00 98.69 104 GLU A C 1
ATOM 820 O O . GLU A 1 104 ? -13.594 7.743 20.150 1.00 98.69 104 GLU A O 1
ATOM 825 N N . ALA A 1 105 ? -12.082 9.327 19.663 1.00 98.81 105 ALA A N 1
ATOM 826 C CA . ALA A 1 105 ? -11.840 8.853 18.304 1.00 98.81 105 ALA A CA 1
ATOM 827 C C . ALA A 1 105 ? -11.293 7.420 18.292 1.00 98.81 105 ALA A C 1
ATOM 829 O O . ALA A 1 105 ? -11.800 6.577 17.560 1.00 98.81 105 ALA A O 1
ATOM 830 N N . MET A 1 106 ? -10.298 7.123 19.137 1.00 98.62 106 MET A N 1
ATOM 831 C CA . MET A 1 106 ? -9.736 5.773 19.250 1.00 98.62 106 MET A CA 1
ATOM 832 C C . MET A 1 106 ? -10.796 4.745 19.656 1.00 98.62 106 MET A C 1
ATOM 834 O O . MET A 1 106 ? -10.896 3.711 19.002 1.00 98.62 106 MET A O 1
ATOM 838 N N . GLN A 1 107 ? -11.609 5.053 20.673 1.00 98.81 107 GLN A N 1
ATOM 839 C CA . GLN A 1 107 ? -12.667 4.151 21.131 1.00 98.81 107 GLN A CA 1
ATOM 840 C C . GLN A 1 107 ? -13.700 3.891 20.031 1.00 98.81 107 GLN A C 1
ATOM 842 O O . GLN A 1 107 ? -14.063 2.751 19.780 1.00 98.81 107 GLN A O 1
ATOM 847 N N . ARG A 1 108 ? -14.146 4.934 19.325 1.00 98.75 108 ARG A N 1
ATOM 848 C CA . ARG A 1 108 ? -15.159 4.791 18.269 1.00 98.75 108 ARG A CA 1
ATOM 849 C C . ARG A 1 108 ? -14.648 4.029 17.051 1.00 98.75 108 ARG A C 1
ATOM 851 O O . ARG A 1 108 ? -15.416 3.300 16.429 1.00 98.75 108 ARG A O 1
ATOM 858 N N . ILE A 1 109 ? -13.366 4.185 16.715 1.00 98.75 109 ILE A N 1
ATOM 859 C CA . ILE A 1 109 ? -12.727 3.387 15.663 1.00 98.75 109 ILE A CA 1
ATOM 860 C C . ILE A 1 109 ? -12.695 1.915 16.075 1.00 98.75 109 ILE A C 1
ATOM 862 O O . ILE A 1 109 ? -13.073 1.064 15.274 1.00 98.75 109 ILE A O 1
ATOM 866 N N . GLU A 1 110 ? -12.274 1.624 17.309 1.00 98.56 110 GLU A N 1
ATOM 867 C CA . GLU A 1 110 ? -12.246 0.264 17.854 1.00 98.56 110 GLU A CA 1
ATOM 868 C C . GLU A 1 110 ? -13.642 -0.367 17.845 1.00 98.56 110 GLU A C 1
ATOM 870 O O . GLU A 1 110 ? -13.831 -1.403 17.211 1.00 98.56 110 GLU A O 1
ATOM 875 N N . ASP A 1 111 ? -14.632 0.301 18.438 1.00 98.75 111 ASP A N 1
ATOM 876 C CA . ASP A 1 111 ? -16.016 -0.178 18.504 1.00 98.75 111 ASP A CA 1
ATOM 877 C C . ASP A 1 111 ? -16.592 -0.426 17.101 1.00 98.75 111 ASP A C 1
ATOM 879 O O . ASP A 1 111 ? -17.205 -1.463 16.840 1.00 98.75 111 ASP A O 1
ATOM 883 N N . GLY A 1 112 ? -16.364 0.502 16.165 1.00 98.62 112 GLY A N 1
ATOM 884 C CA . GLY A 1 112 ? -16.838 0.368 14.791 1.00 98.62 112 GLY A CA 1
ATOM 885 C C . GLY A 1 112 ? -16.144 -0.763 14.027 1.00 98.62 112 GLY A C 1
ATOM 886 O O . GLY A 1 112 ? -16.776 -1.440 13.220 1.00 98.62 112 GLY A O 1
ATOM 887 N N . TRP A 1 113 ? -14.856 -1.011 14.266 1.00 98.38 113 TRP A N 1
ATOM 888 C CA . TRP A 1 113 ? -1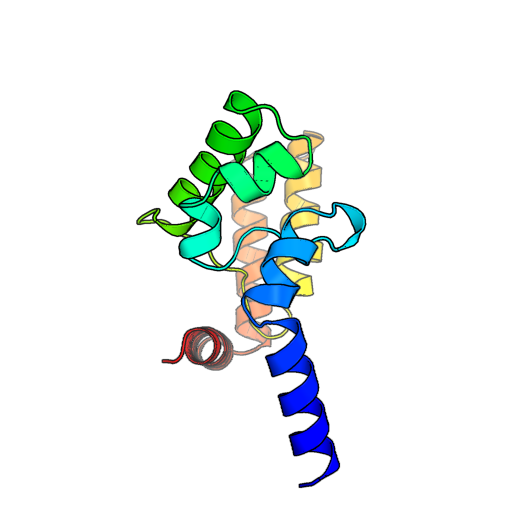4.148 -2.153 13.679 1.00 98.38 113 TRP A CA 1
ATOM 889 C C . TRP A 1 113 ? -14.605 -3.482 14.279 1.00 98.38 113 TRP A C 1
ATOM 891 O O . TRP A 1 113 ? -14.741 -4.467 13.547 1.00 98.38 113 TRP A O 1
ATOM 901 N N . GLU A 1 114 ? -14.871 -3.519 15.580 1.00 98.50 114 GLU A N 1
ATOM 902 C CA . GLU A 1 114 ? -15.431 -4.682 16.262 1.00 98.50 114 GLU A CA 1
ATOM 903 C C . GLU A 1 114 ? -16.830 -5.005 15.725 1.00 98.50 114 GLU A C 1
ATOM 905 O O . GLU A 1 114 ? -17.085 -6.154 15.371 1.00 98.50 114 GLU A O 1
ATOM 910 N N . GLU A 1 115 ? -17.687 -4.002 15.508 1.00 98.50 115 GLU A N 1
ATOM 911 C CA . GLU A 1 115 ? -19.004 -4.189 14.885 1.00 98.50 115 GLU A CA 1
ATOM 9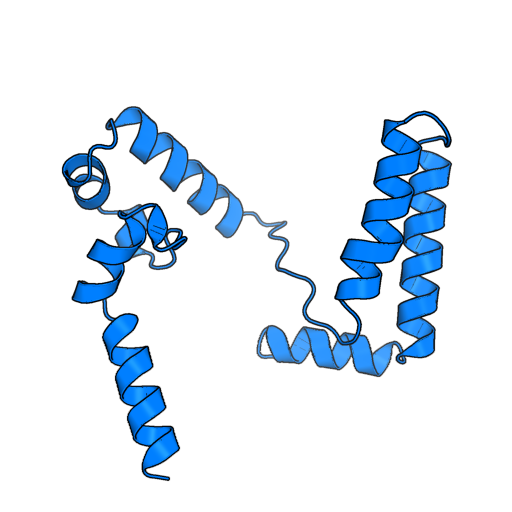12 C C . GLU A 1 115 ? -18.898 -4.858 13.503 1.00 98.50 115 GLU A C 1
ATOM 914 O O . GLU A 1 115 ? -19.581 -5.848 13.231 1.00 98.50 115 GLU A O 1
ATOM 919 N N . VAL A 1 116 ? -18.008 -4.365 12.631 1.00 98.31 116 VAL A N 1
ATOM 920 C CA . VAL A 1 116 ? -17.807 -4.971 11.302 1.00 98.31 116 VAL A CA 1
ATOM 921 C C . VAL A 1 116 ? -17.251 -6.391 11.418 1.00 98.31 116 VAL A C 1
ATOM 923 O O . VAL A 1 116 ? -17.611 -7.266 10.629 1.00 98.31 116 VAL A O 1
ATOM 926 N N . THR A 1 117 ? -16.375 -6.636 12.391 1.00 98.12 117 THR A N 1
ATOM 927 C CA . THR A 1 117 ? -15.757 -7.951 12.602 1.00 98.12 117 THR A CA 1
ATOM 928 C C . THR A 1 117 ? -16.774 -8.976 13.074 1.00 98.12 117 THR A C 1
ATOM 930 O O . THR A 1 117 ? -16.779 -10.098 12.568 1.00 98.12 117 THR A O 1
ATOM 933 N N . GLU A 1 118 ? -17.661 -8.591 13.986 1.00 98.12 118 GLU A N 1
ATOM 934 C CA . GLU A 1 118 ? -18.728 -9.453 14.482 1.00 98.12 118 GLU A CA 1
ATOM 935 C C . GLU A 1 118 ? -19.807 -9.699 13.419 1.00 98.12 118 GLU A C 1
ATOM 937 O O . GLU A 1 118 ? -20.225 -10.842 13.244 1.00 98.12 118 GLU A O 1
ATOM 942 N N . GLU A 1 119 ? -20.185 -8.690 12.621 1.00 97.88 119 GLU A N 1
ATOM 943 C CA . GLU A 1 119 ? -21.098 -8.874 11.477 1.00 97.88 119 GLU A CA 1
ATOM 944 C C . GLU A 1 119 ? -20.562 -9.912 10.479 1.00 97.88 119 GLU A C 1
ATOM 946 O O . GLU A 1 119 ? -21.307 -10.759 9.983 1.00 97.88 119 GLU A O 1
ATOM 951 N N . MET A 1 120 ? -19.265 -9.845 10.169 1.00 97.44 120 MET A N 1
ATOM 952 C CA . MET A 1 120 ? -18.624 -10.729 9.192 1.00 97.44 120 MET A CA 1
ATOM 953 C C . MET A 1 120 ? -18.198 -12.084 9.776 1.00 97.44 120 MET A C 1
ATOM 955 O O . MET A 1 120 ? -17.869 -12.998 9.016 1.00 97.44 120 MET A O 1
ATOM 959 N N . GLY A 1 121 ? -18.195 -12.213 11.103 1.00 98.06 121 GLY A N 1
ATOM 960 C CA . GLY A 1 121 ? -17.640 -13.341 11.839 1.00 98.06 121 GLY A CA 1
ATOM 961 C C . GLY A 1 121 ? -16.118 -13.253 11.988 1.00 98.06 121 GLY A C 1
ATOM 962 O O . GLY A 1 121 ? -15.363 -13.320 11.011 1.00 98.06 121 GLY A O 1
ATOM 963 N N . ARG A 1 122 ? -15.650 -13.187 13.239 1.00 97.81 122 ARG A N 1
ATOM 964 C CA . ARG A 1 122 ? -14.232 -13.005 13.592 1.00 97.81 122 ARG A CA 1
ATOM 965 C C . ARG A 1 122 ? -13.303 -14.062 13.006 1.00 97.81 122 ARG A C 1
ATOM 967 O O . ARG A 1 122 ? -12.287 -13.721 12.403 1.00 97.81 122 ARG A O 1
ATOM 974 N N . ASP A 1 123 ? -13.666 -15.336 13.129 1.00 98.00 123 ASP A N 1
ATOM 975 C CA . ASP A 1 123 ? -12.857 -16.436 12.592 1.00 98.00 123 ASP A CA 1
ATOM 976 C C . ASP A 1 123 ? -12.767 -16.382 11.062 1.00 98.00 123 ASP A C 1
ATOM 978 O O . ASP A 1 123 ? -11.717 -16.668 10.484 1.00 98.00 123 ASP A O 1
ATOM 982 N N . GLY A 1 124 ? -13.847 -15.952 10.401 1.00 96.81 124 GLY A N 1
ATOM 983 C CA . GLY A 1 124 ? -13.881 -15.740 8.957 1.00 96.81 124 GLY A CA 1
ATOM 984 C C . GLY A 1 124 ? -12.931 -14.628 8.522 1.00 96.81 124 GLY A C 1
ATOM 985 O O . GLY A 1 124 ? -12.133 -14.832 7.605 1.00 96.81 124 GLY A O 1
ATOM 986 N N . GLN A 1 125 ? -12.957 -13.488 9.219 1.00 97.44 125 GLN A N 1
ATOM 987 C CA . GLN A 1 125 ? -12.044 -12.371 8.960 1.00 97.44 125 GLN A CA 1
ATOM 988 C C . GLN A 1 125 ? -10.584 -12.759 9.204 1.00 97.44 125 GLN A C 1
ATOM 990 O O . GLN A 1 125 ? -9.719 -12.485 8.368 1.00 97.44 125 GLN A O 1
ATOM 995 N N . LEU A 1 126 ? -10.306 -13.452 10.312 1.00 95.38 126 LEU A N 1
ATOM 996 C CA . LEU A 1 126 ? -8.964 -13.923 10.646 1.00 95.38 126 LEU A CA 1
ATOM 997 C C . LEU A 1 126 ? -8.431 -14.900 9.593 1.00 95.38 126 LEU A C 1
ATOM 999 O O . LEU A 1 126 ? -7.284 -14.778 9.158 1.00 95.38 126 LEU A O 1
ATOM 1003 N N . ASN A 1 127 ? -9.259 -15.854 9.164 1.00 95.94 127 ASN A N 1
ATOM 1004 C CA . ASN A 1 127 ? -8.890 -16.803 8.123 1.00 95.94 127 ASN A CA 1
ATOM 1005 C C . ASN A 1 127 ? -8.659 -16.091 6.781 1.00 95.94 127 ASN A C 1
ATOM 1007 O O . ASN A 1 127 ? -7.649 -16.333 6.123 1.00 95.94 127 ASN A O 1
ATOM 1011 N N . ALA A 1 128 ? -9.545 -15.172 6.386 1.00 95.38 128 ALA A N 1
ATOM 1012 C CA . ALA A 1 128 ? -9.378 -14.390 5.163 1.00 95.38 128 ALA A CA 1
ATOM 1013 C C . ALA A 1 128 ? -8.048 -13.625 5.167 1.00 95.38 128 ALA A C 1
ATOM 1015 O O . ALA A 1 128 ? -7.283 -13.730 4.209 1.00 95.38 128 ALA A O 1
ATOM 1016 N N . TYR A 1 129 ? -7.732 -12.941 6.270 1.00 94.06 129 TYR A N 1
ATOM 1017 C CA . TYR A 1 129 ? -6.479 -12.206 6.411 1.00 94.06 129 TYR A CA 1
ATOM 1018 C C . TYR A 1 129 ? -5.252 -13.120 6.281 1.00 94.06 129 TYR A C 1
ATOM 1020 O O . TYR A 1 129 ? -4.361 -12.841 5.479 1.00 94.06 129 TYR A O 1
ATOM 1028 N N . ARG A 1 130 ? -5.225 -14.243 7.011 1.00 93.25 130 ARG A N 1
ATOM 1029 C CA . ARG A 1 130 ? -4.117 -15.216 6.992 1.00 93.25 130 ARG A CA 1
ATOM 1030 C C . ARG A 1 130 ? -3.848 -15.789 5.603 1.00 93.25 130 ARG A C 1
ATOM 1032 O O . ARG A 1 130 ? -2.697 -15.781 5.169 1.00 93.25 130 ARG A O 1
ATOM 1039 N N . ASN A 1 131 ? -4.900 -16.156 4.873 1.00 93.81 131 ASN A N 1
ATOM 1040 C CA . ASN A 1 131 ? -4.768 -16.650 3.501 1.00 93.81 131 ASN A CA 1
ATOM 1041 C C . ASN A 1 131 ? -4.106 -15.615 2.573 1.00 93.81 131 ASN A C 1
ATOM 1043 O O . ASN A 1 131 ? -3.378 -15.984 1.654 1.00 93.81 131 ASN A O 1
ATOM 1047 N N . THR A 1 132 ? -4.301 -14.311 2.814 1.00 91.56 132 THR A N 1
ATOM 1048 C CA . THR A 1 1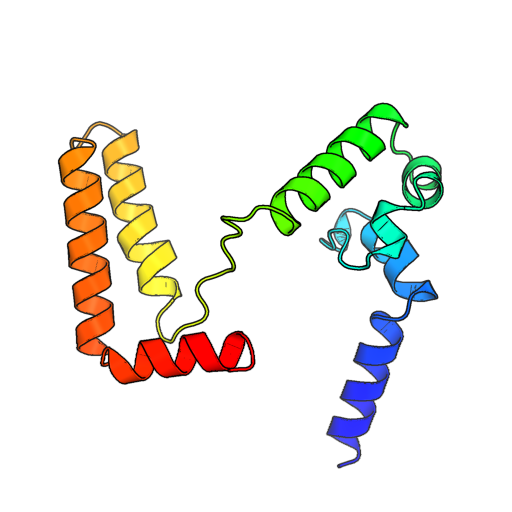32 ? -3.655 -13.261 1.997 1.00 91.56 132 THR A CA 1
ATOM 1049 C C . THR A 1 132 ? -2.150 -13.145 2.228 1.00 91.56 132 THR A C 1
ATOM 1051 O O . THR A 1 132 ? -1.440 -12.585 1.392 1.00 91.56 132 THR A O 1
ATOM 1054 N N . LEU A 1 133 ? -1.664 -13.681 3.347 1.00 88.50 133 LEU A N 1
ATOM 1055 C CA . LEU A 1 133 ? -0.253 -13.726 3.714 1.00 88.50 133 LEU A CA 1
ATOM 1056 C C . LEU A 1 133 ? 0.402 -15.065 3.329 1.00 88.50 133 LEU A C 1
ATOM 1058 O O . LEU A 1 133 ? 1.612 -15.210 3.481 1.00 88.50 133 LEU A O 1
ATOM 1062 N N . GLY A 1 134 ? -0.380 -16.027 2.824 1.00 83.88 134 GLY A N 1
ATOM 1063 C CA . GLY A 1 134 ? 0.087 -17.368 2.467 1.00 83.88 134 GLY A CA 1
ATOM 1064 C C . GLY A 1 134 ? 0.157 -18.360 3.635 1.00 83.88 134 GLY A C 1
ATOM 1065 O O . GLY A 1 134 ? 0.912 -19.328 3.531 1.00 83.88 134 GLY A O 1
ATOM 1066 N N . TYR A 1 135 ? -0.589 -18.116 4.722 1.00 69.88 135 TYR A N 1
ATOM 1067 C CA . TYR A 1 135 ? -0.806 -19.069 5.824 1.00 69.88 135 TYR A CA 1
ATOM 1068 C C . TYR A 1 135 ? -2.050 -19.926 5.610 1.00 69.88 135 TYR A C 1
ATOM 1070 O O . TYR A 1 135 ? -3.009 -19.408 4.996 1.00 69.88 135 TYR A O 1
#

Radius of gyration: 20.24 Å; Cα contacts (8 Å, |Δi|>4): 78; chains: 1; bounding box: 43×42×46 Å